Protein AF-A0A7C3U6K6-F1 (afdb_monomer_lite)

Secondary structure (DSSP, 8-state):
----------HHHHHHHHHHHHHHHHHHTS---HHHHHHHHHHHTTTS--HHHHHHHHS---SS-HHHHHHHHHHHTTT-

Foldseek 3Di:
DDDDDDDDDDPVVVVVLVVQQVVVCVVVVHHDDPVRSVVVVCVVCVVVCLVLVVVCVVPPDPDDVPVVNVVSVVVSVVVD

Structure (mmCIF, N/CA/C/O backbone):
data_AF-A0A7C3U6K6-F1
#
_entry.id   AF-A0A7C3U6K6-F1
#
loop_
_atom_site.group_PDB
_atom_site.id
_atom_site.type_symbol
_atom_site.label_atom_id
_atom_site.label_alt_id
_atom_site.label_comp_id
_atom_site.label_asym_id
_atom_site.label_entity_id
_atom_site.label_seq_i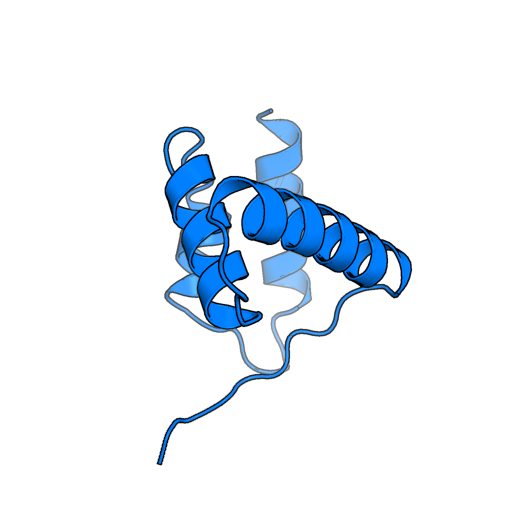d
_atom_site.pdbx_PDB_ins_code
_atom_site.Cartn_x
_atom_site.Cartn_y
_atom_site.Cartn_z
_atom_site.occupancy
_atom_site.B_iso_or_equiv
_atom_site.auth_seq_id
_atom_site.auth_comp_id
_atom_site.auth_asym_id
_atom_site.auth_atom_id
_atom_site.pdbx_PDB_model_num
ATOM 1 N N . MET A 1 1 ? -9.464 -19.606 -8.805 1.00 47.75 1 MET A N 1
ATOM 2 C CA . MET A 1 1 ? -8.304 -19.240 -7.964 1.00 47.75 1 MET A CA 1
ATOM 3 C C . MET A 1 1 ? -7.979 -17.772 -8.193 1.00 47.75 1 MET A C 1
ATOM 5 O O . MET A 1 1 ? -7.987 -17.372 -9.356 1.00 47.75 1 MET A O 1
ATOM 9 N N . PRO A 1 2 ? -7.746 -16.972 -7.140 1.00 65.19 2 PRO A N 1
ATOM 10 C CA . PRO A 1 2 ? -7.262 -15.602 -7.299 1.00 65.19 2 PRO A CA 1
ATOM 11 C C . PRO A 1 2 ? -5.924 -15.595 -8.054 1.00 65.19 2 PRO A C 1
ATOM 13 O O . PRO A 1 2 ? -5.060 -16.438 -7.809 1.00 65.19 2 PRO A O 1
ATOM 16 N N . LYS A 1 3 ? -5.788 -14.681 -9.020 1.00 75.56 3 LYS A N 1
ATOM 17 C CA . LYS A 1 3 ? -4.548 -14.460 -9.776 1.00 75.56 3 LYS A CA 1
ATOM 18 C C . L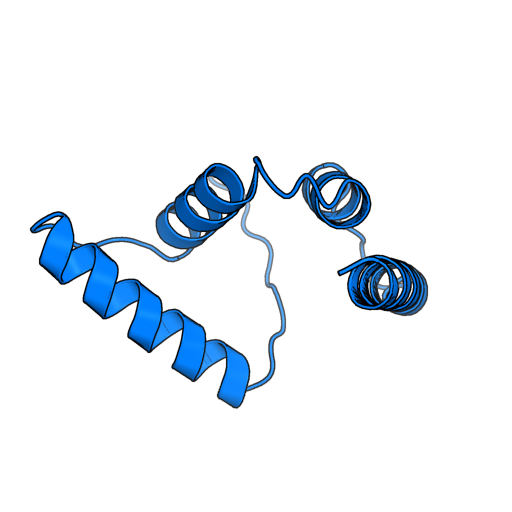YS A 1 3 ? -3.779 -13.330 -9.099 1.00 75.56 3 LYS A C 1
ATOM 20 O O . LYS A 1 3 ? -4.323 -12.241 -8.957 1.00 75.56 3 LYS A O 1
ATOM 25 N N . TYR A 1 4 ? -2.534 -13.590 -8.712 1.00 73.81 4 TYR A N 1
ATOM 26 C CA . TYR A 1 4 ? -1.674 -12.614 -8.043 1.00 73.81 4 TYR A CA 1
ATOM 27 C C . TYR A 1 4 ? -0.581 -12.122 -8.986 1.00 73.81 4 TYR A C 1
ATOM 29 O O . TYR A 1 4 ? -0.041 -12.895 -9.779 1.00 73.81 4 TYR A O 1
ATOM 37 N N . THR A 1 5 ? -0.222 -10.849 -8.863 1.00 68.56 5 THR A N 1
ATOM 38 C CA . THR A 1 5 ? 0.935 -10.251 -9.535 1.00 68.56 5 THR A CA 1
ATOM 39 C C . THR A 1 5 ? 1.927 -9.757 -8.483 1.00 68.56 5 THR A C 1
ATOM 41 O O . THR A 1 5 ? 1.545 -9.395 -7.371 1.00 68.56 5 THR A O 1
ATOM 44 N N . SER A 1 6 ? 3.228 -9.789 -8.790 1.00 73.69 6 SER A N 1
ATOM 45 C CA . SER A 1 6 ? 4.262 -9.323 -7.855 1.00 73.69 6 SER A CA 1
ATOM 46 C C . SER A 1 6 ? 4.737 -7.925 -8.239 1.00 73.69 6 SER A C 1
ATOM 48 O O . SER A 1 6 ? 5.197 -7.699 -9.357 1.00 73.69 6 SER A O 1
ATOM 50 N N . ILE A 1 7 ? 4.647 -6.980 -7.303 1.00 72.69 7 ILE A N 1
ATOM 51 C CA . ILE A 1 7 ? 5.174 -5.624 -7.481 1.00 72.69 7 ILE A CA 1
ATOM 52 C C . ILE A 1 7 ? 6.522 -5.546 -6.767 1.00 72.69 7 ILE A C 1
ATOM 54 O O . ILE A 1 7 ? 6.606 -5.648 -5.541 1.00 72.69 7 ILE A O 1
ATOM 58 N N . ARG A 1 8 ? 7.604 -5.359 -7.530 1.00 83.44 8 ARG A N 1
ATOM 59 C CA . ARG A 1 8 ? 8.932 -5.125 -6.951 1.00 83.44 8 ARG A CA 1
ATOM 60 C C . ARG A 1 8 ? 9.048 -3.677 -6.496 1.00 83.44 8 ARG A C 1
ATOM 62 O O . ARG A 1 8 ? 9.007 -2.755 -7.305 1.00 83.44 8 ARG A O 1
ATOM 69 N N . VAL A 1 9 ? 9.267 -3.489 -5.202 1.00 80.19 9 VAL A N 1
ATOM 70 C CA . VAL A 1 9 ? 9.546 -2.184 -4.597 1.00 80.19 9 VAL A CA 1
ATOM 71 C C . VAL A 1 9 ? 10.878 -2.220 -3.855 1.00 80.19 9 VAL A C 1
ATOM 73 O O . VAL A 1 9 ? 11.348 -3.283 -3.448 1.00 80.19 9 VAL A O 1
ATOM 76 N N . ARG A 1 10 ? 11.500 -1.051 -3.662 1.00 83.56 10 ARG A N 1
ATOM 77 C CA . ARG A 1 10 ? 12.699 -0.940 -2.820 1.00 83.56 10 ARG A CA 1
ATOM 78 C C . ARG A 1 10 ? 12.357 -1.320 -1.377 1.00 83.56 10 ARG A C 1
ATOM 80 O O . ARG A 1 10 ? 11.242 -1.065 -0.920 1.00 83.56 10 ARG A O 1
ATOM 87 N N . CYS A 1 11 ? 13.333 -1.846 -0.635 1.00 84.44 11 CYS A N 1
ATOM 88 C CA . CYS A 1 11 ? 13.147 -2.189 0.780 1.00 84.44 11 CYS A CA 1
ATOM 89 C C . CYS A 1 11 ? 12.637 -0.995 1.599 1.00 84.44 11 CYS A C 1
ATOM 91 O O . CYS A 1 11 ? 11.702 -1.142 2.377 1.00 84.44 11 CYS A O 1
ATOM 93 N N . SER A 1 12 ? 13.169 0.205 1.351 1.00 83.94 12 SER A N 1
ATOM 94 C CA . SER A 1 12 ? 12.711 1.434 2.009 1.00 83.94 12 SER A CA 1
ATOM 95 C C . SER A 1 12 ? 11.234 1.741 1.739 1.00 83.94 12 SER A C 1
ATOM 97 O O . SER A 1 12 ? 10.503 2.101 2.657 1.00 83.94 12 SER A O 1
ATOM 99 N N . THR A 1 13 ? 10.761 1.540 0.506 1.00 84.12 13 THR A N 1
ATOM 100 C CA . THR A 1 13 ? 9.346 1.701 0.144 1.00 84.12 13 THR A CA 1
ATOM 101 C C . THR A 1 13 ? 8.467 0.669 0.850 1.00 84.12 13 THR A C 1
ATOM 103 O O . THR A 1 13 ? 7.402 1.022 1.349 1.00 84.12 13 THR A O 1
ATOM 106 N N . LYS A 1 14 ? 8.919 -0.588 0.957 1.00 85.88 14 LYS A N 1
ATOM 107 C CA . LYS A 1 14 ? 8.197 -1.634 1.699 1.00 85.88 14 LYS A CA 1
ATOM 108 C C . LYS A 1 14 ? 8.032 -1.273 3.177 1.00 85.88 14 LYS A C 1
ATOM 110 O O . LYS A 1 14 ? 6.951 -1.463 3.724 1.00 85.88 14 LYS A O 1
ATOM 115 N N . GLU A 1 15 ? 9.069 -0.724 3.806 1.00 89.75 15 GLU A N 1
ATOM 116 C CA . GLU A 1 15 ? 9.001 -0.284 5.205 1.00 89.75 15 GLU A CA 1
ATOM 117 C C . GLU A 1 15 ? 8.039 0.892 5.406 1.00 89.75 15 GLU A C 1
ATOM 119 O O . GLU A 1 15 ? 7.304 0.929 6.391 1.00 89.75 15 GLU A O 1
ATOM 124 N N . ILE A 1 16 ? 7.977 1.823 4.452 1.00 89.81 16 ILE A N 1
ATOM 125 C CA . ILE A 1 16 ? 6.977 2.898 4.476 1.00 89.81 16 ILE A CA 1
ATOM 126 C C . ILE A 1 16 ? 5.563 2.313 4.383 1.00 89.81 16 ILE A C 1
ATOM 128 O O . ILE A 1 16 ? 4.713 2.661 5.200 1.00 89.81 16 ILE A O 1
ATOM 132 N N . LEU A 1 17 ? 5.321 1.391 3.445 1.00 87.69 17 LEU A N 1
ATOM 133 C CA . LEU A 1 17 ? 4.011 0.751 3.287 1.00 87.69 17 LEU A CA 1
ATOM 134 C C . LEU A 1 17 ? 3.573 0.021 4.561 1.00 87.69 17 LEU A C 1
ATOM 136 O O . LEU A 1 17 ? 2.432 0.182 4.974 1.00 87.69 17 LEU A O 1
ATOM 140 N N . LYS A 1 18 ? 4.479 -0.700 5.235 1.00 89.88 18 LYS A N 1
ATOM 141 C CA . LYS A 1 18 ? 4.186 -1.346 6.527 1.00 89.88 18 LYS A CA 1
ATOM 142 C C . LYS A 1 18 ? 3.786 -0.343 7.610 1.00 89.88 18 LYS A C 1
ATOM 144 O O . LYS A 1 18 ? 2.840 -0.586 8.348 1.00 89.88 18 LYS A O 1
ATOM 149 N N . LYS A 1 19 ? 4.491 0.789 7.712 1.00 91.75 1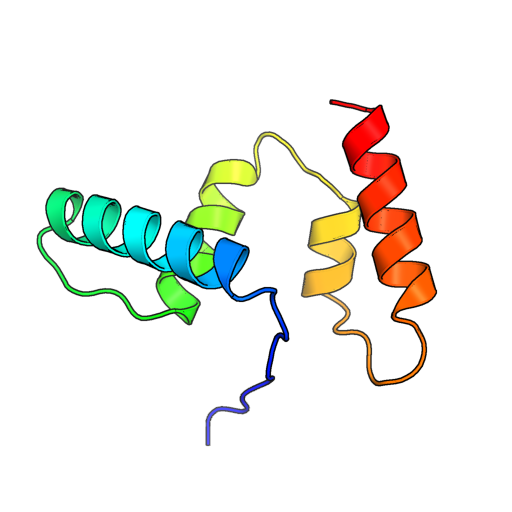9 LYS A N 1
ATOM 150 C CA . LYS A 1 19 ? 4.162 1.839 8.693 1.00 91.75 19 LYS A CA 1
ATOM 151 C C . LYS A 1 19 ? 2.792 2.458 8.428 1.00 91.75 19 LYS A C 1
ATOM 153 O O . LYS A 1 19 ? 2.062 2.744 9.370 1.00 91.75 19 LYS A O 1
ATOM 158 N N . ILE A 1 20 ? 2.458 2.675 7.157 1.00 90.12 20 ILE A N 1
ATOM 159 C CA . ILE A 1 20 ? 1.141 3.178 6.754 1.00 90.12 20 ILE A CA 1
ATOM 160 C C . ILE A 1 20 ? 0.064 2.145 7.089 1.00 90.12 20 ILE A C 1
ATOM 162 O O . ILE A 1 20 ? -0.946 2.506 7.679 1.00 90.12 20 ILE A O 1
ATOM 166 N N . MET A 1 21 ? 0.309 0.873 6.769 1.00 91.75 21 MET A N 1
ATOM 167 C CA . MET A 1 21 ? -0.589 -0.236 7.078 1.00 91.75 21 MET A CA 1
ATOM 168 C C . MET A 1 21 ? -0.929 -0.285 8.565 1.00 91.75 21 MET A C 1
ATOM 170 O O . MET A 1 21 ? -2.097 -0.185 8.906 1.00 91.75 21 MET A O 1
ATOM 174 N N . ALA A 1 22 ? 0.085 -0.304 9.435 1.00 91.50 22 ALA A N 1
ATOM 175 C CA . ALA A 1 22 ? -0.110 -0.345 10.882 1.00 91.50 22 ALA A CA 1
ATOM 176 C C . ALA A 1 22 ? -0.957 0.830 11.398 1.00 91.50 22 ALA A C 1
ATOM 178 O O . ALA A 1 22 ? -1.837 0.637 12.228 1.00 91.50 22 ALA A O 1
ATOM 179 N N . LYS A 1 23 ? -0.737 2.043 10.868 1.00 92.19 23 LYS A N 1
ATOM 180 C CA . LYS A 1 23 ? -1.549 3.215 11.231 1.00 92.19 23 LYS A CA 1
ATOM 181 C C . LYS A 1 23 ? -3.011 3.073 10.819 1.00 92.19 23 LYS A C 1
ATOM 183 O O . LYS A 1 23 ? -3.885 3.501 11.559 1.00 92.19 23 LYS A O 1
ATOM 188 N N . ILE A 1 24 ? -3.278 2.531 9.633 1.00 89.94 24 ILE A N 1
ATOM 189 C CA . ILE A 1 24 ? -4.656 2.358 9.163 1.00 89.94 24 ILE A CA 1
ATOM 190 C C . ILE A 1 24 ? -5.326 1.211 9.928 1.00 89.94 24 ILE A C 1
ATOM 192 O O . ILE A 1 24 ? -6.477 1.347 10.318 1.00 89.94 24 ILE A O 1
ATOM 196 N N . GLU A 1 25 ? -4.612 0.122 10.213 1.00 93.50 25 GLU A N 1
ATOM 197 C CA . GLU A 1 25 ? -5.129 -0.973 11.045 1.00 93.50 25 GLU A CA 1
ATOM 198 C C . GLU A 1 25 ? -5.512 -0.491 12.452 1.00 93.50 25 GLU A C 1
ATOM 200 O O . GLU A 1 25 ? -6.557 -0.875 12.973 1.00 93.50 25 GLU A O 1
ATOM 205 N N . GLU A 1 26 ? -4.700 0.389 13.048 1.00 93.50 26 GLU A N 1
ATOM 206 C CA . GLU A 1 26 ? -4.998 1.033 14.332 1.00 93.50 26 GLU A CA 1
ATOM 207 C C . GLU A 1 26 ? -6.254 1.918 14.257 1.00 93.50 26 GLU A C 1
ATOM 209 O O . GLU A 1 26 ? -7.076 1.893 15.170 1.00 93.50 26 GLU A O 1
ATOM 214 N N . GLN A 1 27 ? -6.439 2.659 13.160 1.00 89.44 27 GLN A N 1
ATOM 215 C CA . GLN A 1 27 ? -7.612 3.517 12.945 1.00 89.44 27 GLN A CA 1
ATOM 216 C C . GLN A 1 27 ? -8.904 2.727 12.703 1.00 89.44 27 GLN A C 1
ATOM 218 O O . GLN A 1 27 ? -9.957 3.103 13.211 1.00 89.44 27 GLN A O 1
ATOM 223 N N . GLU A 1 28 ? -8.830 1.648 11.928 1.00 88.44 28 GLU A N 1
ATOM 224 C CA . GLU A 1 28 ? -9.985 0.834 11.530 1.00 88.44 28 GLU A CA 1
ATOM 225 C C . GLU A 1 28 ? -10.301 -0.280 12.543 1.00 88.44 28 GLU A C 1
ATOM 227 O O . GLU A 1 28 ? -11.319 -0.961 12.425 1.00 88.44 28 GLU A O 1
ATOM 232 N N . GLY A 1 29 ? -9.421 -0.512 13.525 1.00 92.31 29 GLY A N 1
ATOM 233 C CA . GLY A 1 29 ? -9.581 -1.564 14.531 1.00 92.31 29 GLY A CA 1
ATOM 234 C C . GLY A 1 29 ? -9.571 -2.983 13.951 1.00 92.31 29 GLY A C 1
ATOM 235 O O . GLY A 1 29 ? -10.047 -3.921 14.592 1.00 92.31 29 GLY A O 1
ATOM 236 N N . ARG A 1 30 ? -9.045 -3.160 12.734 1.00 92.44 30 ARG A N 1
ATOM 237 C CA . ARG A 1 30 ? -8.978 -4.448 12.034 1.00 92.44 30 ARG A CA 1
ATOM 238 C C . ARG A 1 30 ? -7.659 -4.600 11.297 1.00 92.44 30 ARG A C 1
ATOM 240 O O . ARG A 1 30 ? -7.036 -3.618 10.908 1.00 92.44 30 ARG A O 1
ATOM 247 N N . ARG A 1 31 ? -7.275 -5.850 11.042 1.00 91.38 31 ARG A N 1
ATOM 248 C CA . ARG A 1 31 ? -6.157 -6.136 10.143 1.00 91.38 31 ARG A CA 1
ATOM 249 C C . ARG A 1 31 ? -6.537 -5.872 8.694 1.00 91.38 31 ARG A C 1
ATOM 251 O O . ARG A 1 31 ? -7.693 -6.052 8.303 1.00 91.38 31 ARG A O 1
ATOM 258 N N . LEU A 1 32 ? -5.538 -5.464 7.931 1.00 87.81 32 LEU A N 1
ATOM 259 C CA . LEU A 1 32 ? -5.608 -5.276 6.494 1.00 87.81 32 LEU A CA 1
ATOM 260 C C . LEU A 1 32 ? -4.703 -6.299 5.818 1.00 87.81 32 LEU A C 1
ATOM 262 O O . LEU A 1 32 ? -3.740 -6.787 6.410 1.00 87.81 32 LEU A O 1
ATOM 266 N N . ASP A 1 33 ? -4.978 -6.609 4.562 1.00 88.25 33 ASP A N 1
ATOM 267 C CA . ASP A 1 33 ? -3.970 -7.176 3.673 1.00 88.25 33 ASP A CA 1
ATOM 268 C C . ASP A 1 33 ? -3.346 -6.095 2.767 1.00 88.25 33 ASP A C 1
ATOM 270 O O . ASP A 1 33 ? -3.728 -4.918 2.771 1.00 88.25 33 ASP A O 1
ATOM 274 N N . TYR A 1 34 ? -2.311 -6.480 2.016 1.00 83.50 34 TYR A N 1
ATOM 275 C CA . TYR A 1 34 ? -1.636 -5.557 1.104 1.00 83.50 34 TYR A CA 1
ATOM 276 C C . TYR A 1 34 ? -2.549 -5.080 -0.036 1.00 83.50 34 TYR A C 1
ATOM 278 O O . TYR A 1 34 ? -2.406 -3.936 -0.467 1.00 83.50 34 TYR A O 1
ATOM 286 N N . ASP A 1 35 ? -3.481 -5.907 -0.512 1.00 84.38 35 ASP A N 1
ATOM 287 C CA . ASP A 1 35 ? -4.396 -5.541 -1.594 1.00 84.38 35 ASP A CA 1
ATOM 288 C C . ASP A 1 35 ? -5.424 -4.513 -1.103 1.00 84.38 35 ASP A C 1
ATOM 290 O O . ASP A 1 35 ? -5.682 -3.518 -1.781 1.00 84.38 35 ASP A O 1
ATOM 294 N N . GLU A 1 36 ? -5.968 -4.700 0.099 1.00 88.19 36 GLU A N 1
ATOM 295 C CA . GLU A 1 36 ? -6.853 -3.749 0.768 1.00 88.19 36 GLU A CA 1
ATOM 296 C C . GLU A 1 36 ? -6.154 -2.414 1.016 1.00 88.19 36 GLU A C 1
ATOM 298 O O . GLU A 1 36 ? -6.701 -1.360 0.685 1.00 88.19 36 GLU A O 1
ATOM 303 N N . LEU A 1 37 ? -4.921 -2.447 1.534 1.00 87.25 37 LEU A N 1
ATOM 304 C CA . LEU A 1 37 ? -4.113 -1.248 1.734 1.00 87.25 37 LEU A CA 1
ATOM 305 C C . LEU A 1 37 ? -3.912 -0.488 0.419 1.00 87.25 37 LEU A C 1
ATOM 307 O O . LEU A 1 37 ? -4.109 0.726 0.365 1.00 87.25 37 LEU A O 1
ATOM 311 N N . LEU A 1 38 ? -3.527 -1.189 -0.651 1.00 84.19 38 LEU A N 1
ATOM 312 C CA . LEU A 1 38 ? -3.303 -0.572 -1.957 1.00 84.19 38 LEU A CA 1
ATOM 313 C C . LEU A 1 38 ? -4.593 0.022 -2.535 1.00 84.19 38 LEU A C 1
ATOM 315 O O . LEU A 1 38 ? -4.552 1.131 -3.066 1.00 84.19 38 LEU A O 1
ATOM 319 N N . ARG A 1 39 ? -5.739 -0.654 -2.384 1.00 85.56 39 ARG A N 1
ATOM 320 C CA . ARG A 1 39 ? -7.052 -0.130 -2.801 1.00 85.56 39 ARG A CA 1
ATOM 321 C C . ARG A 1 39 ? -7.458 1.108 -2.010 1.00 85.56 39 ARG A C 1
ATOM 323 O O . ARG A 1 39 ? -7.936 2.070 -2.610 1.00 85.56 39 ARG A O 1
ATOM 330 N N . LEU A 1 40 ? -7.249 1.113 -0.693 1.00 84.25 40 LEU A N 1
ATOM 331 C CA . LEU A 1 40 ? -7.527 2.265 0.167 1.00 84.25 40 LEU A CA 1
ATOM 332 C C . LEU A 1 40 ? -6.664 3.462 -0.220 1.00 84.25 40 LEU A C 1
ATOM 334 O O . LEU A 1 40 ? -7.182 4.564 -0.378 1.00 84.25 40 LEU A O 1
ATOM 338 N N . LEU A 1 41 ? -5.363 3.246 -0.429 1.00 82.38 41 LEU A N 1
ATOM 339 C CA . LEU A 1 41 ? -4.460 4.302 -0.877 1.00 82.38 41 LEU A CA 1
ATOM 340 C C . LEU A 1 41 ? -4.879 4.827 -2.253 1.00 82.38 41 LEU A C 1
ATOM 342 O O . LEU A 1 41 ? -5.043 6.032 -2.411 1.00 82.38 41 LEU A O 1
ATOM 346 N N . ALA A 1 42 ? -5.136 3.948 -3.222 1.00 75.88 42 ALA A N 1
ATOM 347 C CA . ALA A 1 42 ? -5.600 4.352 -4.548 1.00 75.88 42 ALA A CA 1
ATOM 348 C C . ALA A 1 42 ? -6.905 5.165 -4.486 1.00 75.88 42 ALA A C 1
ATOM 350 O O . ALA A 1 42 ? -7.021 6.186 -5.158 1.00 75.88 42 ALA A O 1
ATOM 351 N N . SER A 1 43 ? -7.851 4.758 -3.635 1.00 78.00 43 SER A N 1
ATOM 352 C CA . SER A 1 43 ? -9.131 5.454 -3.452 1.00 78.00 43 SER A CA 1
ATOM 353 C C . SER A 1 43 ? -8.955 6.813 -2.770 1.00 78.00 43 SER A C 1
ATOM 355 O O . SER A 1 43 ? -9.569 7.793 -3.175 1.00 78.00 43 SER A O 1
ATOM 357 N N . ARG A 1 44 ? -8.081 6.900 -1.761 1.00 72.62 44 ARG A N 1
ATOM 358 C CA . ARG A 1 44 ? -7.826 8.127 -0.989 1.00 72.62 44 ARG A CA 1
ATOM 359 C C . ARG A 1 44 ? -7.036 9.169 -1.779 1.00 72.62 44 ARG A C 1
ATOM 361 O O . ARG A 1 44 ? -7.226 10.361 -1.577 1.00 72.62 44 ARG A O 1
ATOM 368 N N . PHE A 1 45 ? -6.175 8.727 -2.693 1.00 63.22 45 PHE A N 1
ATOM 369 C CA . PHE A 1 45 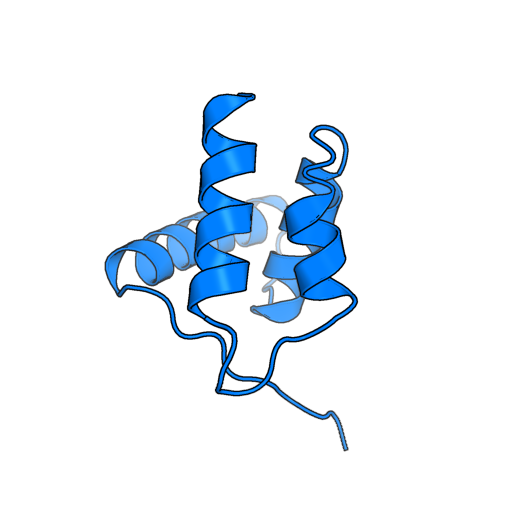? -5.447 9.598 -3.619 1.00 63.22 45 PHE A CA 1
ATOM 370 C C . PHE A 1 45 ? -6.176 9.805 -4.954 1.00 63.22 45 PHE A C 1
ATOM 372 O O . PHE A 1 45 ? -5.656 10.509 -5.814 1.00 63.22 45 PHE A O 1
ATOM 379 N N . ALA A 1 46 ? -7.389 9.270 -5.128 1.00 55.22 46 ALA A N 1
ATOM 380 C CA . ALA A 1 46 ? -8.179 9.468 -6.342 1.00 55.22 46 ALA A CA 1
ATOM 381 C C . ALA A 1 46 ? -8.559 10.943 -6.594 1.00 55.22 46 ALA A C 1
ATOM 383 O O . ALA A 1 46 ? -8.860 11.294 -7.732 1.00 55.22 46 ALA A O 1
ATOM 384 N N . GLU A 1 47 ? -8.513 11.818 -5.580 1.00 53.97 47 GLU A N 1
ATOM 385 C CA . GLU A 1 47 ? -8.692 13.270 -5.761 1.00 53.97 47 GLU A CA 1
ATOM 386 C C . GLU A 1 47 ? -7.488 13.932 -6.446 1.00 53.97 47 GLU A C 1
ATOM 388 O O . GLU A 1 47 ? -7.662 14.767 -7.335 1.00 53.97 47 GLU A O 1
ATOM 393 N N . ARG A 1 48 ? -6.261 13.493 -6.139 1.00 53.59 48 ARG A N 1
ATOM 394 C CA . ARG A 1 48 ? -5.070 13.797 -6.943 1.00 53.59 48 ARG A CA 1
ATOM 395 C C . ARG A 1 48 ? -4.994 12.786 -8.079 1.00 53.59 48 ARG A C 1
ATOM 397 O O . ARG A 1 48 ? -4.107 11.954 -8.049 1.00 53.59 48 ARG A O 1
ATOM 404 N N . LYS A 1 49 ? -5.936 12.805 -9.033 1.00 55.44 49 LYS A N 1
ATOM 405 C CA . LYS A 1 49 ? -5.996 11.879 -10.187 1.00 55.44 49 LYS A CA 1
ATOM 406 C C . LYS A 1 49 ? -4.653 11.832 -10.939 1.00 55.44 49 LYS A C 1
ATOM 408 O O . LYS A 1 49 ? -4.486 12.612 -11.881 1.00 55.44 49 LYS A O 1
ATOM 413 N N . PRO A 1 50 ? -3.727 10.903 -10.640 1.00 58.72 50 PRO A N 1
ATOM 414 C CA . PRO A 1 50 ? -2.489 10.812 -11.380 1.00 58.72 50 PRO A CA 1
ATOM 415 C C . PRO A 1 50 ? -2.835 9.846 -12.499 1.00 58.72 50 PRO A C 1
ATOM 417 O O . PRO A 1 50 ? -2.700 8.627 -12.364 1.00 58.72 50 PRO A O 1
ATOM 420 N N . TRP A 1 51 ? -3.474 10.367 -13.544 1.00 59.34 51 TRP A N 1
ATOM 421 C CA . TRP A 1 51 ? -4.117 9.562 -14.584 1.00 59.34 51 TRP A CA 1
ATOM 422 C C . TRP A 1 51 ? -3.147 8.540 -15.196 1.00 59.34 51 TRP A C 1
ATOM 424 O O . TRP A 1 51 ? -3.574 7.498 -15.691 1.00 59.34 51 TRP A O 1
ATOM 434 N N . LEU A 1 52 ? -1.838 8.803 -15.124 1.00 56.81 52 LEU A N 1
ATOM 435 C CA . LEU A 1 52 ? -0.790 7.881 -15.544 1.00 56.81 52 LEU A CA 1
ATOM 436 C C . LEU A 1 52 ? -0.618 6.682 -14.594 1.00 56.81 52 LEU A C 1
ATOM 438 O O . LEU A 1 52 ? -0.422 5.565 -15.070 1.00 56.81 52 LEU A O 1
ATOM 442 N N . LEU A 1 53 ? -0.738 6.878 -13.276 1.00 61.22 53 LEU A N 1
ATOM 443 C CA . LEU A 1 53 ? -0.749 5.794 -12.283 1.00 61.22 53 LEU A CA 1
ATOM 444 C C . LEU A 1 53 ? -1.998 4.920 -12.433 1.00 61.22 53 LEU A C 1
ATOM 446 O O . LEU A 1 53 ? -1.882 3.697 -12.419 1.00 61.22 53 LEU A O 1
ATOM 450 N N . LEU A 1 54 ? -3.168 5.530 -12.644 1.00 61.31 54 LEU A N 1
ATOM 451 C CA . LEU A 1 54 ? -4.409 4.791 -12.909 1.00 61.31 54 LEU A CA 1
ATOM 452 C C . LEU A 1 54 ? -4.300 3.952 -14.188 1.00 61.31 54 LEU A C 1
ATOM 454 O O . LEU A 1 54 ? -4.592 2.760 -14.158 1.00 61.31 54 LEU A O 1
ATOM 458 N N . LYS A 1 55 ? -3.759 4.520 -15.275 1.00 63.53 55 LYS A N 1
ATOM 459 C CA . LYS A 1 55 ? -3.500 3.772 -16.516 1.00 63.53 55 LYS A CA 1
ATOM 460 C C . LYS A 1 55 ? -2.580 2.568 -16.319 1.00 63.53 55 LYS A C 1
ATOM 462 O O . LYS A 1 55 ? -2.782 1.558 -16.989 1.00 63.53 55 LYS A O 1
ATOM 467 N N . LEU A 1 56 ? -1.585 2.668 -15.436 1.00 62.41 56 LEU A N 1
ATOM 468 C CA . LEU A 1 56 ? -0.674 1.564 -15.109 1.00 62.41 56 LEU A CA 1
ATOM 469 C C . LEU A 1 56 ? -1.345 0.473 -14.261 1.00 62.41 56 LEU A C 1
ATOM 471 O O . LEU A 1 56 ? -0.986 -0.694 -14.392 1.00 62.41 56 LEU A O 1
ATOM 475 N N . PHE A 1 57 ? -2.314 0.832 -13.415 1.00 60.12 57 PHE A N 1
ATOM 476 C CA . PHE A 1 57 ? -3.133 -0.134 -12.676 1.00 60.12 57 PHE A CA 1
ATOM 477 C C . PHE A 1 57 ? -4.129 -0.859 -13.588 1.00 60.12 57 PHE A C 1
ATOM 479 O O . PHE A 1 57 ? -4.271 -2.075 -13.494 1.00 60.12 57 PHE A O 1
ATOM 486 N N . GLU A 1 58 ? -4.795 -0.122 -14.479 1.00 61.22 58 GLU A N 1
ATOM 487 C CA . GLU A 1 58 ? -5.758 -0.672 -15.443 1.00 61.22 58 GLU A CA 1
ATOM 488 C C . GLU A 1 58 ? -5.081 -1.502 -16.541 1.00 61.22 58 GLU A C 1
ATOM 490 O O . GLU A 1 58 ? -5.682 -2.433 -17.072 1.00 61.22 58 GLU A O 1
ATOM 495 N N . ASN A 1 59 ? -3.822 -1.193 -16.864 1.00 63.50 59 ASN A N 1
ATOM 496 C CA . ASN A 1 59 ? -3.017 -1.922 -17.841 1.00 63.50 59 ASN A CA 1
ATOM 497 C C . ASN A 1 59 ? -1.704 -2.384 -17.191 1.00 63.50 59 ASN A C 1
ATOM 499 O O . ASN A 1 59 ? -0.672 -1.722 -17.364 1.00 63.50 59 ASN A O 1
ATOM 503 N N . PRO A 1 60 ? -1.721 -3.512 -16.452 1.00 56.53 60 PRO A N 1
ATOM 504 C CA . PRO A 1 60 ? -0.524 -4.078 -15.848 1.00 56.53 60 PRO A CA 1
ATOM 505 C C . PRO A 1 60 ? 0.515 -4.356 -16.934 1.00 56.53 60 PRO A C 1
ATOM 507 O O . PRO A 1 60 ? 0.247 -5.031 -17.927 1.00 56.53 60 PRO A O 1
ATOM 510 N N . VAL A 1 61 ? 1.704 -3.791 -16.770 1.00 56.53 61 VAL A N 1
ATOM 511 C CA . VAL A 1 61 ? 2.747 -3.830 -17.792 1.00 56.53 61 VAL A CA 1
ATOM 512 C C . VAL A 1 61 ? 3.649 -5.043 -17.566 1.00 56.53 61 VAL A C 1
ATOM 514 O O . VAL A 1 61 ? 4.432 -5.056 -16.616 1.00 56.53 61 VAL A O 1
ATOM 517 N N . ASP A 1 62 ? 3.594 -6.031 -18.459 1.00 55.12 62 ASP A N 1
ATOM 518 C CA . ASP A 1 62 ? 4.498 -7.185 -18.422 1.00 55.12 62 ASP A CA 1
ATOM 519 C C . ASP A 1 62 ? 5.905 -6.826 -18.918 1.00 55.12 62 ASP A C 1
ATOM 521 O O . ASP A 1 62 ? 6.061 -6.251 -19.996 1.00 55.12 62 ASP A O 1
ATOM 525 N N . GLY A 1 63 ? 6.914 -7.206 -18.120 1.00 55.16 63 GLY A N 1
ATOM 526 C CA . GLY A 1 63 ? 8.314 -7.527 -18.459 1.00 55.16 63 GLY A CA 1
ATOM 527 C C . GLY A 1 63 ? 9.203 -6.502 -19.180 1.00 55.16 63 GLY A C 1
ATOM 528 O O . GLY A 1 63 ? 10.379 -6.391 -18.845 1.00 55.16 63 GLY A O 1
ATOM 529 N N . TYR A 1 64 ? 8.684 -5.761 -20.158 1.00 45.88 64 TYR A N 1
ATOM 530 C CA . TYR A 1 64 ? 9.470 -5.050 -21.168 1.00 45.88 64 TYR A CA 1
ATOM 531 C C . TYR A 1 64 ? 9.206 -3.538 -21.234 1.00 45.88 64 TYR A C 1
ATOM 533 O O . TYR A 1 64 ? 9.895 -2.833 -21.963 1.00 45.88 64 TYR A O 1
ATOM 541 N N . ARG A 1 65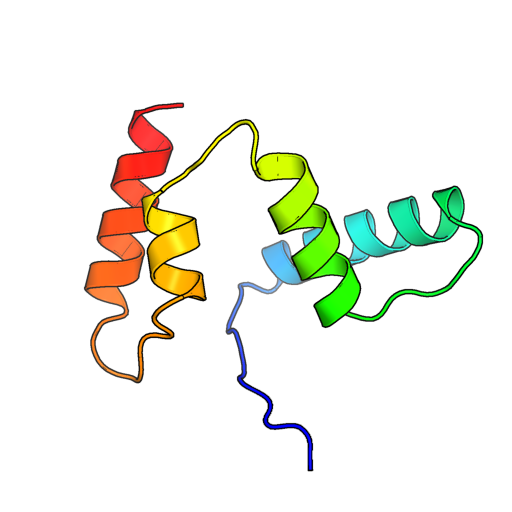 ? 8.241 -2.986 -20.479 1.00 56.97 65 ARG A N 1
ATOM 542 C CA . ARG A 1 65 ? 7.988 -1.523 -20.475 1.00 56.97 65 ARG A CA 1
ATOM 543 C C . ARG A 1 65 ? 8.151 -0.860 -19.111 1.00 56.97 65 ARG A C 1
ATOM 545 O O . ARG A 1 65 ? 7.471 0.113 -18.787 1.00 56.97 65 ARG A O 1
ATOM 552 N N . THR A 1 66 ? 9.105 -1.347 -18.327 1.00 58.00 66 THR A N 1
ATOM 553 C CA . THR A 1 66 ? 9.544 -0.718 -17.074 1.00 58.00 66 THR A CA 1
ATOM 554 C C . THR A 1 66 ? 10.007 0.724 -17.302 1.00 58.00 66 THR A C 1
ATOM 556 O O . THR A 1 66 ? 9.762 1.587 -16.465 1.00 58.00 66 THR A O 1
ATOM 559 N N . GLU A 1 67 ? 10.616 1.011 -18.454 1.00 61.97 67 GLU A N 1
ATOM 560 C CA . GLU A 1 67 ? 11.038 2.363 -18.847 1.00 61.97 67 GLU A CA 1
ATOM 561 C C . GLU A 1 67 ? 9.852 3.296 -19.112 1.00 61.97 67 GLU A C 1
ATOM 563 O O . GLU A 1 67 ? 9.881 4.450 -18.687 1.00 61.97 67 GLU A O 1
ATOM 568 N N . LEU A 1 68 ? 8.783 2.781 -19.732 1.00 64.62 68 LEU A N 1
ATOM 569 C CA . LEU A 1 68 ? 7.545 3.527 -19.971 1.00 64.62 68 LEU A CA 1
ATOM 570 C C . LEU A 1 68 ? 6.814 3.812 -18.655 1.00 64.62 68 LEU A C 1
ATOM 572 O O . LEU A 1 68 ? 6.401 4.937 -18.401 1.00 64.62 68 LEU A O 1
ATOM 576 N N . ALA A 1 69 ? 6.725 2.823 -17.764 1.00 65.44 69 ALA A N 1
ATOM 577 C CA . ALA A 1 69 ? 6.182 3.049 -16.428 1.00 65.44 69 ALA A CA 1
ATOM 578 C C . ALA A 1 69 ? 7.017 4.092 -15.657 1.00 65.44 69 ALA A C 1
ATOM 580 O O . ALA A 1 69 ? 6.471 4.977 -15.000 1.00 65.44 69 ALA A O 1
ATOM 581 N N . GLN A 1 70 ? 8.349 4.053 -15.776 1.00 65.69 70 GLN A N 1
ATOM 582 C CA . GLN A 1 70 ? 9.230 5.041 -15.150 1.00 65.69 70 GLN A CA 1
ATOM 583 C C . GLN A 1 70 ? 9.150 6.439 -15.779 1.00 65.69 70 GLN A C 1
ATOM 585 O O . GLN A 1 70 ? 9.380 7.419 -15.068 1.00 65.69 70 GLN A O 1
ATOM 590 N N . SER A 1 71 ? 8.888 6.574 -17.081 1.00 72.88 71 SER A N 1
ATOM 591 C CA . SER A 1 71 ? 8.693 7.887 -17.712 1.00 72.88 71 SER A CA 1
ATOM 592 C C . SER A 1 71 ? 7.377 8.511 -17.251 1.00 72.88 71 SER A C 1
ATOM 594 O O . SER A 1 71 ? 7.371 9.655 -16.801 1.00 72.88 71 SER A O 1
ATOM 596 N N . MET A 1 72 ? 6.311 7.715 -17.207 1.00 73.50 72 MET A N 1
ATOM 597 C CA . MET A 1 72 ? 4.996 8.113 -16.705 1.00 73.50 72 MET A CA 1
ATOM 598 C C . MET A 1 72 ? 5.056 8.569 -15.236 1.00 73.50 72 MET A C 1
ATOM 600 O O . MET A 1 72 ? 4.554 9.634 -14.884 1.00 73.50 72 MET A O 1
ATOM 604 N N . LEU A 1 73 ? 5.772 7.832 -14.380 1.00 71.94 73 LEU A N 1
ATOM 605 C CA . LEU A 1 73 ? 5.986 8.214 -12.975 1.00 71.94 73 LEU A CA 1
ATOM 606 C C . LEU A 1 73 ? 6.856 9.468 -12.786 1.00 71.94 73 LEU A C 1
ATOM 608 O O . LEU A 1 73 ? 6.856 10.054 -11.699 1.00 71.94 73 LEU A O 1
ATOM 612 N N . ARG A 1 74 ? 7.667 9.842 -13.782 1.00 74.38 74 ARG A N 1
ATOM 613 C CA . ARG A 1 74 ? 8.479 11.068 -13.758 1.00 74.38 74 ARG A CA 1
ATOM 614 C C . ARG A 1 74 ? 7.672 12.285 -14.192 1.00 74.38 74 ARG A C 1
ATOM 616 O O . ARG A 1 74 ? 7.875 13.350 -13.619 1.00 74.38 74 ARG A O 1
ATOM 623 N N . GLU A 1 75 ? 6.773 12.129 -15.159 1.00 73.69 75 GLU A N 1
ATOM 624 C CA . GLU A 1 75 ? 5.880 13.207 -15.593 1.00 73.69 75 GLU A CA 1
ATOM 625 C C . GLU A 1 75 ? 4.897 13.624 -14.502 1.00 73.69 75 GLU A C 1
ATOM 627 O O . GLU A 1 75 ? 4.774 14.818 -14.248 1.00 73.69 75 GLU A O 1
ATOM 632 N N . GLU A 1 76 ? 4.268 12.672 -13.805 1.00 65.12 76 GLU A N 1
ATOM 633 C CA . GLU A 1 76 ? 3.373 12.991 -12.677 1.00 65.12 76 GLU A CA 1
ATOM 634 C C . GLU A 1 76 ? 4.103 13.780 -11.581 1.00 65.12 76 GLU A C 1
ATOM 636 O O . GLU A 1 76 ? 3.620 14.798 -11.100 1.00 65.12 76 GLU A O 1
ATOM 641 N N . ARG A 1 77 ? 5.338 13.383 -11.253 1.00 67.62 77 ARG A N 1
ATOM 642 C CA . ARG A 1 77 ? 6.154 14.040 -10.219 1.00 67.62 77 ARG A CA 1
ATOM 643 C C . ARG A 1 77 ? 6.589 15.470 -10.543 1.00 67.62 77 ARG A C 1
ATOM 645 O O . ARG A 1 77 ? 7.102 16.137 -9.657 1.00 67.62 77 ARG A O 1
ATOM 652 N N . ARG A 1 78 ? 6.482 15.898 -11.803 1.00 64.44 78 ARG A N 1
ATOM 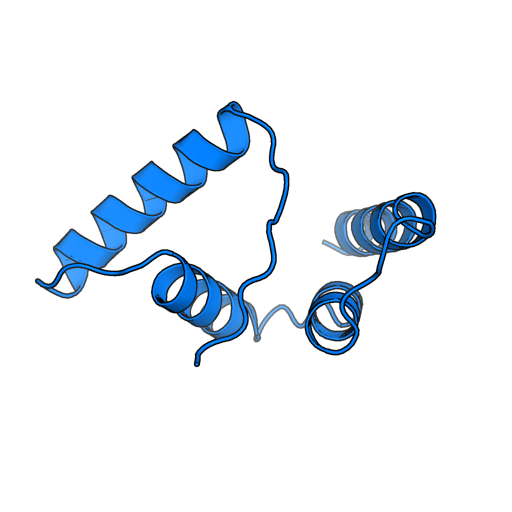653 C CA . ARG A 1 78 ? 6.771 17.276 -12.230 1.00 64.44 78 ARG A CA 1
ATOM 654 C C . ARG A 1 78 ? 5.536 18.181 -12.191 1.00 64.44 78 ARG A C 1
ATOM 656 O O . ARG A 1 78 ? 5.695 19.380 -12.390 1.00 64.44 78 ARG A O 1
ATOM 663 N N . LYS A 1 79 ? 4.335 17.609 -12.046 1.00 58.28 79 LYS A N 1
ATOM 664 C CA . LYS A 1 79 ? 3.056 18.338 -12.060 1.00 58.28 79 LYS A CA 1
ATOM 665 C C . LYS A 1 79 ? 2.493 18.615 -10.663 1.00 58.28 79 LYS A C 1
ATOM 667 O O . LYS A 1 79 ? 1.623 19.473 -10.549 1.00 58.28 79 LYS A O 1
ATOM 672 N N . ASP A 1 80 ? 2.986 17.896 -9.657 1.00 47.94 80 ASP A N 1
ATOM 673 C CA . ASP A 1 80 ? 2.845 18.186 -8.221 1.00 47.94 80 ASP A CA 1
ATOM 674 C C . ASP A 1 80 ? 3.903 19.203 -7.758 1.00 47.94 80 ASP A C 1
ATOM 676 O O . ASP A 1 80 ? 3.594 19.977 -6.824 1.00 47.94 80 ASP A O 1
#

pLDDT: mean 73.65, std 13.85, range [45.88, 93.5]

Sequence (80 aa):
MPKYTSIRVRCSTKEILKKIMAKIEEQEGRRLDYDELLRLLASRFAERKPWLLLKLFENPVDGYRTELAQSMLREERRKD

Radius of gyration: 14.14 Å; chains: 1; bounding box: 23×38×36 Å